Protein AF-A0A9X2IQA3-F1 (afdb_monomer_lite)

Sequence (54 aa):
MCCKELLLNSYRVSRENFSVFQPILRDQSDVKAFRGAAQKGGDIIFTYEPGWTA

InterPro domains:
  IPR059881 YkzS-like protein [PF27074] (8-47)

Secondary structure (DSSP, 8-state):
---------EEEE-GGGHHHHHHHHHHSTTGGGEEEEE-TTS-EEEEE-TT---

Foldseek 3Di:
DDPPPPPPQKDKDAQVCCVVVVVVLVPDPVSVQWDWDADDRGMTMIGGHPPDDD

pLDDT: mean 86.01, std 15.7, range [37.78, 97.19]

Radius of gyration: 12.87 Å; chains: 1; bounding box: 30×31×34 Å

Structure (mmCIF, N/CA/C/O backbone):
data_AF-A0A9X2IQA3-F1
#
_entry.id   AF-A0A9X2IQA3-F1
#
loop_
_atom_site.g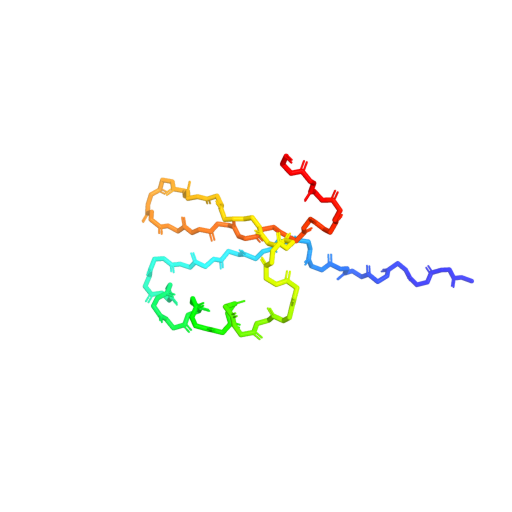roup_PDB
_atom_site.id
_atom_site.type_symbol
_atom_site.label_atom_id
_atom_site.label_alt_id
_atom_site.label_comp_id
_atom_site.label_asym_id
_atom_site.label_entity_id
_atom_site.label_seq_id
_atom_site.pdbx_PDB_ins_code
_atom_site.Cartn_x
_atom_site.Cartn_y
_atom_site.Cartn_z
_atom_site.occupancy
_a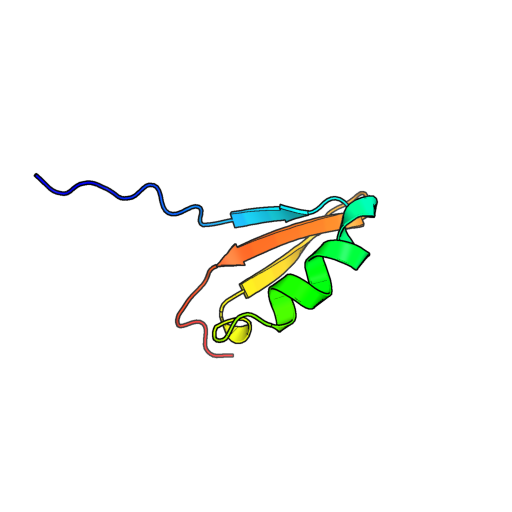tom_site.B_iso_or_equiv
_atom_site.auth_seq_id
_atom_site.auth_comp_id
_atom_site.auth_asym_id
_atom_site.auth_atom_id
_atom_site.pdbx_PDB_model_num
ATOM 1 N N . MET A 1 1 ? 10.455 22.673 -22.733 1.00 37.78 1 MET A N 1
ATOM 2 C CA . MET A 1 1 ? 9.541 22.805 -21.580 1.00 37.78 1 MET A CA 1
ATOM 3 C C . MET A 1 1 ? 9.386 21.417 -20.986 1.00 37.78 1 MET A C 1
ATOM 5 O O . MET A 1 1 ? 8.992 20.525 -21.720 1.00 37.78 1 MET A O 1
ATOM 9 N N . CYS A 1 2 ? 9.808 21.192 -19.742 1.00 42.62 2 CYS A N 1
ATOM 10 C CA . CYS A 1 2 ? 9.633 19.887 -19.106 1.00 42.62 2 CYS A CA 1
ATOM 11 C C . CYS A 1 2 ? 8.191 19.813 -18.596 1.00 42.62 2 CYS A C 1
ATOM 13 O O . CYS A 1 2 ? 7.830 20.553 -17.680 1.00 42.62 2 CYS A O 1
ATOM 15 N N . CYS A 1 3 ? 7.358 18.984 -19.226 1.00 51.66 3 CYS A N 1
ATOM 16 C CA . CYS A 1 3 ? 6.085 18.572 -18.652 1.00 51.66 3 CYS A CA 1
ATOM 17 C C . CYS A 1 3 ? 6.424 17.815 -17.369 1.00 51.66 3 CYS A C 1
ATOM 19 O O . CYS A 1 3 ? 6.907 16.688 -17.415 1.00 51.66 3 CYS A O 1
ATOM 21 N N . LYS A 1 4 ? 6.261 18.471 -16.220 1.00 52.31 4 LYS A N 1
ATOM 22 C CA . LYS A 1 4 ? 6.363 17.810 -14.924 1.00 52.31 4 LYS A CA 1
ATOM 23 C C . LYS A 1 4 ? 5.126 16.922 -14.826 1.00 52.31 4 LYS A C 1
ATOM 25 O O . LYS A 1 4 ? 4.070 17.391 -14.414 1.00 52.31 4 LYS A O 1
ATOM 30 N N . GLU A 1 5 ? 5.239 15.698 -15.337 1.00 55.75 5 GLU A N 1
ATOM 31 C CA . GLU A 1 5 ? 4.243 14.642 -15.174 1.00 55.75 5 GLU A CA 1
ATOM 32 C C . GLU A 1 5 ? 3.855 14.635 -13.691 1.00 55.75 5 GLU A C 1
ATOM 34 O O . GLU A 1 5 ? 4.719 14.492 -12.819 1.00 55.75 5 GLU A O 1
ATOM 39 N N . LEU A 1 6 ? 2.584 14.899 -13.386 1.00 53.72 6 LEU A N 1
ATOM 40 C CA . LEU A 1 6 ? 2.066 14.818 -12.024 1.00 53.72 6 LEU A CA 1
ATOM 41 C C . LEU A 1 6 ? 1.968 13.332 -11.672 1.00 53.72 6 LEU A C 1
ATOM 43 O O . LEU A 1 6 ? 0.892 12.743 -11.700 1.00 53.72 6 LEU A O 1
ATOM 47 N N . LEU A 1 7 ? 3.118 12.712 -11.403 1.00 61.56 7 LEU A N 1
ATOM 48 C CA . LEU A 1 7 ? 3.197 11.340 -10.934 1.00 61.56 7 LEU A CA 1
ATOM 49 C C . LEU A 1 7 ? 2.491 11.282 -9.581 1.00 61.56 7 LEU A C 1
ATOM 51 O O . LEU A 1 7 ? 2.878 11.948 -8.616 1.00 61.56 7 LEU A O 1
ATOM 55 N N . LEU A 1 8 ? 1.401 10.521 -9.536 1.00 70.25 8 LEU A N 1
ATOM 56 C CA . LEU A 1 8 ? 0.712 10.213 -8.298 1.00 70.25 8 LEU A CA 1
ATOM 57 C C . LEU A 1 8 ? 1.652 9.351 -7.447 1.00 70.25 8 LEU A C 1
ATOM 59 O O . LEU A 1 8 ? 1.721 8.138 -7.616 1.00 70.25 8 LEU A O 1
ATOM 63 N N . ASN A 1 9 ? 2.400 9.986 -6.547 1.00 83.44 9 ASN A N 1
ATOM 64 C CA . ASN A 1 9 ? 3.379 9.282 -5.718 1.00 83.44 9 ASN A CA 1
ATOM 65 C C . ASN A 1 9 ? 2.724 8.422 -4.634 1.00 83.44 9 ASN A C 1
ATOM 67 O O . ASN A 1 9 ? 3.364 7.509 -4.117 1.00 83.44 9 ASN A O 1
ATOM 71 N N . SER A 1 10 ? 1.473 8.707 -4.263 1.00 89.38 10 SER A N 1
ATOM 72 C CA . SER A 1 10 ? 0.762 7.927 -3.259 1.00 89.38 10 SER A CA 1
ATOM 73 C C . SER A 1 10 ? -0.740 7.840 -3.502 1.00 89.38 10 SER A C 1
ATOM 75 O O . SER A 1 10 ? -1.364 8.739 -4.065 1.00 89.38 10 SER A O 1
ATOM 77 N N . TYR A 1 11 ? -1.326 6.736 -3.049 1.00 92.44 11 TYR A N 1
ATOM 78 C CA . TYR A 1 11 ? -2.747 6.446 -3.157 1.00 92.44 11 TYR A CA 1
ATOM 79 C C . TYR A 1 11 ? -3.286 5.910 -1.830 1.00 92.44 11 TYR A C 1
ATOM 81 O O . TYR A 1 11 ? -2.695 5.021 -1.215 1.00 92.44 11 TYR A O 1
ATOM 89 N N . ARG A 1 12 ? -4.419 6.452 -1.374 1.00 94.94 12 ARG A N 1
ATOM 90 C CA . ARG A 1 12 ? -5.097 6.003 -0.153 1.00 94.94 12 ARG A CA 1
ATOM 91 C C . ARG A 1 12 ? -6.160 4.973 -0.504 1.00 94.94 12 ARG A C 1
ATOM 93 O O . ARG A 1 12 ? -7.070 5.254 -1.275 1.00 94.94 12 ARG A O 1
ATOM 100 N N . VAL A 1 13 ? -6.078 3.818 0.139 1.00 96.25 13 VAL A N 1
ATOM 101 C CA . VAL A 1 13 ? -7.046 2.728 0.039 1.00 96.25 13 VAL A CA 1
ATOM 102 C C . VAL A 1 13 ? -7.812 2.671 1.348 1.00 96.25 13 VAL A C 1
ATOM 104 O O . VAL A 1 13 ? -7.211 2.540 2.417 1.00 96.25 13 VAL A O 1
ATOM 107 N N . SER A 1 14 ? -9.135 2.798 1.272 1.00 97.12 14 SER A N 1
ATOM 108 C CA . SER A 1 14 ? -9.978 2.634 2.452 1.00 97.12 14 SER A CA 1
ATOM 109 C C . SER A 1 14 ? -9.969 1.183 2.923 1.00 97.12 14 SER A C 1
ATOM 111 O O . SER A 1 14 ? -9.810 0.258 2.120 1.00 97.12 14 SER A O 1
ATOM 113 N N . ARG A 1 15 ? -10.198 0.970 4.222 1.00 95.56 15 ARG A N 1
ATOM 114 C CA . ARG A 1 15 ? -10.317 -0.379 4.801 1.00 95.56 15 ARG A CA 1
ATOM 115 C C . ARG A 1 15 ? -11.274 -1.285 4.015 1.00 95.56 15 ARG A C 1
ATOM 117 O O . ARG A 1 15 ? -10.980 -2.456 3.797 1.00 95.56 15 ARG A O 1
ATOM 124 N N . GLU A 1 16 ? -12.415 -0.741 3.606 1.00 97.19 16 GLU A N 1
ATOM 125 C CA . GLU A 1 16 ? -13.489 -1.462 2.909 1.00 97.19 16 GLU A CA 1
ATOM 126 C C . GLU A 1 16 ? -13.062 -1.940 1.517 1.00 97.19 16 GLU A C 1
ATOM 128 O O . GLU A 1 16 ? -13.450 -3.021 1.079 1.00 97.19 16 GLU A O 1
ATOM 133 N N . ASN A 1 17 ? -12.200 -1.170 0.850 1.00 96.81 17 ASN A N 1
ATOM 134 C CA . ASN A 1 17 ? -11.737 -1.458 -0.504 1.00 96.81 17 ASN A CA 1
ATOM 135 C C . ASN A 1 17 ? -10.441 -2.273 -0.536 1.00 96.81 17 ASN A C 1
ATOM 137 O O . ASN A 1 17 ? -10.016 -2.707 -1.609 1.00 96.81 17 ASN A O 1
ATOM 141 N N . PHE A 1 18 ? -9.809 -2.514 0.618 1.00 94.38 18 PHE A N 1
ATOM 142 C CA . PHE A 1 18 ? -8.526 -3.210 0.688 1.00 94.38 18 PHE A CA 1
ATOM 143 C C . PHE A 1 18 ? -8.571 -4.595 0.032 1.00 94.38 18 PHE A C 1
ATOM 145 O O . PHE A 1 18 ? -7.689 -4.921 -0.760 1.00 94.38 18 PHE A O 1
ATOM 152 N N . SER A 1 19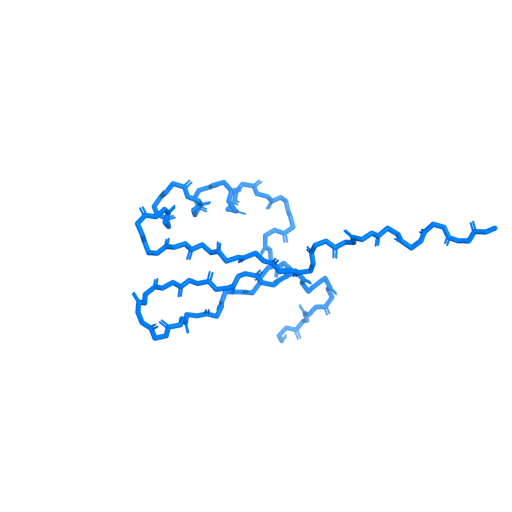 ? -9.624 -5.375 0.294 1.00 95.38 19 SER A N 1
ATOM 153 C CA . SER A 1 19 ? -9.773 -6.732 -0.250 1.00 95.38 19 SER A CA 1
ATOM 154 C C . SER A 1 19 ? -9.852 -6.766 -1.779 1.00 95.38 19 SER A C 1
ATOM 156 O O . SER A 1 19 ? -9.436 -7.748 -2.387 1.00 95.38 19 SER A O 1
ATOM 158 N N . VAL A 1 20 ? -10.364 -5.701 -2.403 1.00 96.06 20 VAL A N 1
ATOM 159 C CA . VAL A 1 20 ? -10.441 -5.575 -3.867 1.00 96.06 20 VAL A CA 1
ATOM 160 C C . VAL A 1 20 ? -9.127 -5.038 -4.435 1.00 96.06 20 VAL A C 1
ATOM 162 O O . VAL A 1 20 ? -8.674 -5.477 -5.487 1.00 96.06 20 VAL A O 1
ATOM 165 N N . PHE A 1 21 ? -8.487 -4.111 -3.725 1.00 94.75 21 PHE A N 1
ATOM 166 C CA . PHE A 1 21 ? -7.266 -3.451 -4.176 1.00 94.75 21 PHE A CA 1
ATOM 167 C C . PHE A 1 21 ? -6.020 -4.342 -4.083 1.00 94.75 21 PHE A C 1
ATOM 169 O O . PHE A 1 21 ? -5.187 -4.352 -4.988 1.00 94.75 21 PHE A O 1
ATOM 176 N N . GLN A 1 22 ? -5.879 -5.109 -2.999 1.00 94.44 22 GLN A N 1
ATOM 177 C CA . GLN A 1 22 ? -4.702 -5.937 -2.734 1.00 94.44 22 GLN A CA 1
ATOM 178 C C . GLN A 1 22 ? -4.306 -6.882 -3.891 1.00 94.44 22 GLN A C 1
ATOM 180 O O . GLN A 1 22 ? -3.112 -6.930 -4.198 1.00 94.44 22 GLN A O 1
ATOM 185 N N . PRO A 1 23 ? -5.216 -7.649 -4.530 1.00 96.88 23 PRO A N 1
ATOM 186 C CA . PRO A 1 23 ? -4.829 -8.517 -5.643 1.00 96.88 23 PRO A CA 1
ATOM 187 C C . PRO A 1 23 ? -4.323 -7.723 -6.853 1.00 96.88 23 PRO A C 1
ATOM 189 O O . PRO A 1 23 ? -3.340 -8.131 -7.460 1.00 96.88 23 PRO A O 1
ATOM 192 N N . ILE A 1 24 ? -4.920 -6.564 -7.146 1.00 95.31 24 ILE A N 1
ATOM 193 C CA . ILE A 1 24 ? -4.512 -5.694 -8.261 1.00 95.31 24 ILE A CA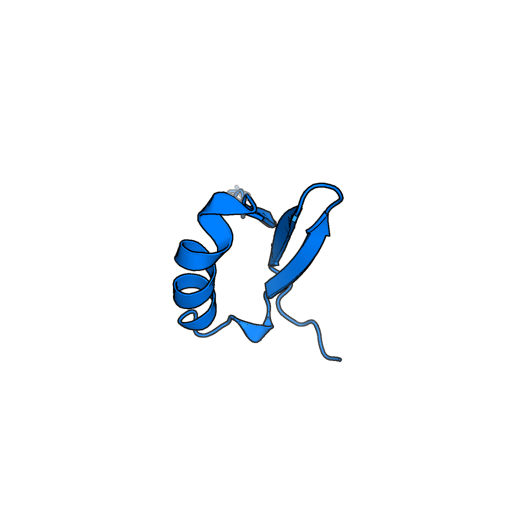 1
ATOM 194 C C . ILE A 1 24 ? -3.104 -5.141 -8.023 1.00 95.31 24 ILE A C 1
ATOM 196 O O . ILE A 1 24 ? -2.280 -5.131 -8.935 1.00 95.31 24 ILE A O 1
ATOM 200 N N . LEU A 1 25 ? -2.809 -4.718 -6.788 1.00 93.50 25 LEU A N 1
ATOM 201 C CA . LEU A 1 25 ? -1.471 -4.270 -6.403 1.00 93.50 25 LEU A CA 1
ATOM 202 C C . LEU A 1 25 ? -0.439 -5.401 -6.529 1.00 93.50 25 LEU A C 1
ATOM 204 O O . LEU A 1 25 ? 0.681 -5.166 -6.965 1.00 93.50 25 LEU A O 1
ATOM 208 N N . ARG A 1 26 ? -0.806 -6.627 -6.136 1.00 93.69 26 ARG A N 1
ATOM 209 C CA . ARG A 1 26 ? 0.079 -7.801 -6.200 1.00 93.69 26 ARG A CA 1
ATOM 210 C C . ARG A 1 26 ? 0.405 -8.253 -7.617 1.00 93.69 26 ARG A C 1
ATOM 212 O O . ARG A 1 26 ? 1.457 -8.855 -7.802 1.00 93.69 26 ARG A O 1
ATOM 219 N N . ASP A 1 27 ? -0.480 -7.978 -8.565 1.00 96.56 27 ASP A N 1
ATOM 220 C CA . ASP A 1 27 ? -0.290 -8.305 -9.978 1.00 96.56 27 ASP A CA 1
ATOM 221 C C . ASP A 1 27 ? 0.657 -7.320 -10.691 1.00 96.56 27 ASP A C 1
ATOM 223 O O . ASP A 1 27 ? 1.178 -7.615 -11.764 1.00 96.56 27 ASP A O 1
ATOM 227 N N . GLN A 1 28 ? 0.945 -6.161 -10.082 1.00 91.88 28 GLN A N 1
ATOM 228 C CA . GLN A 1 28 ? 1.898 -5.201 -10.640 1.00 91.88 28 GLN A CA 1
ATOM 229 C C . GLN A 1 28 ? 3.321 -5.775 -10.649 1.00 91.88 28 GLN A C 1
ATOM 231 O O . GLN A 1 28 ? 3.844 -6.224 -9.624 1.00 91.88 28 GLN A O 1
ATOM 236 N N . SER A 1 29 ? 3.995 -5.698 -11.799 1.00 93.62 29 SER A N 1
ATOM 237 C CA . SER A 1 29 ? 5.367 -6.204 -11.969 1.00 93.62 29 SER A CA 1
ATOM 238 C C . SER A 1 29 ? 6.383 -5.543 -11.032 1.00 93.62 29 SER A C 1
ATOM 240 O O . SER A 1 29 ? 7.398 -6.136 -10.671 1.00 93.62 29 SER A O 1
ATOM 242 N N . ASP A 1 30 ? 6.102 -4.311 -10.624 1.00 91.88 30 ASP A N 1
ATOM 243 C CA . ASP A 1 30 ? 6.901 -3.461 -9.752 1.00 91.88 30 ASP A CA 1
ATOM 244 C C . ASP A 1 30 ? 6.316 -3.359 -8.334 1.00 91.88 30 ASP A C 1
ATOM 246 O O . ASP A 1 30 ? 6.714 -2.481 -7.574 1.00 91.88 30 ASP A O 1
ATOM 250 N N . VAL A 1 31 ? 5.443 -4.288 -7.912 1.00 91.94 31 VAL A N 1
ATOM 251 C CA . VAL A 1 31 ? 4.829 -4.302 -6.566 1.00 91.94 31 VAL A CA 1
ATOM 252 C C . VAL A 1 31 ? 5.840 -4.101 -5.425 1.00 91.94 31 VAL A C 1
ATOM 254 O O . VAL A 1 31 ? 5.530 -3.502 -4.397 1.00 91.94 31 VAL A O 1
ATOM 257 N N . LYS A 1 32 ? 7.087 -4.556 -5.606 1.00 91.56 32 LYS A N 1
ATOM 258 C CA . LYS A 1 32 ? 8.181 -4.400 -4.633 1.00 91.56 32 LYS A CA 1
ATOM 259 C C . LYS A 1 32 ? 8.578 -2.943 -4.371 1.00 91.56 32 LYS A C 1
ATOM 261 O O . LYS A 1 32 ? 9.185 -2.688 -3.329 1.00 91.56 32 LYS A O 1
ATOM 266 N N . ALA A 1 33 ? 8.261 -2.025 -5.282 1.00 92.00 33 ALA A N 1
ATOM 267 C CA . ALA A 1 33 ? 8.469 -0.588 -5.142 1.00 92.00 33 ALA A CA 1
ATOM 268 C C . ALA A 1 33 ? 7.348 0.098 -4.342 1.00 92.00 33 ALA A C 1
ATOM 270 O O . ALA A 1 33 ? 7.519 1.237 -3.922 1.00 92.00 33 ALA A O 1
ATOM 271 N N . PHE A 1 34 ? 6.218 -0.569 -4.084 1.00 92.12 34 PHE A N 1
ATOM 272 C CA . PHE A 1 34 ? 5.132 0.009 -3.294 1.00 92.12 34 PHE A CA 1
ATOM 273 C C . PHE A 1 34 ? 5.323 -0.223 -1.790 1.00 92.12 34 PHE A C 1
ATOM 275 O O . PHE A 1 34 ? 5.699 -1.308 -1.334 1.00 92.12 34 PHE A O 1
ATOM 282 N N . ARG A 1 35 ? 5.005 0.801 -0.993 1.00 91.94 35 ARG A N 1
ATOM 283 C CA . ARG A 1 35 ? 5.063 0.786 0.475 1.00 91.94 35 ARG A CA 1
ATOM 284 C C . ARG A 1 35 ? 3.707 1.135 1.060 1.00 91.94 35 ARG A C 1
ATOM 286 O O . ARG A 1 35 ? 3.197 2.220 0.812 1.00 91.94 35 ARG A O 1
ATOM 293 N N . GLY A 1 36 ? 3.128 0.220 1.834 1.00 93.25 36 GLY A N 1
ATOM 294 C CA . GLY A 1 36 ? 1.860 0.439 2.529 1.00 93.25 36 GLY A CA 1
ATOM 295 C C . GLY A 1 36 ? 2.076 0.928 3.960 1.00 93.25 36 GLY A C 1
ATOM 296 O O . GLY A 1 36 ? 2.670 0.217 4.766 1.00 93.25 36 GLY A O 1
ATOM 297 N N . ALA A 1 37 ? 1.549 2.105 4.291 1.00 95.38 37 ALA A N 1
ATOM 298 C CA . ALA A 1 37 ? 1.506 2.645 5.646 1.00 95.38 37 ALA A CA 1
ATOM 299 C C . ALA A 1 37 ? 0.071 2.591 6.189 1.00 95.38 37 ALA A C 1
ATOM 301 O O . ALA A 1 37 ? -0.790 3.379 5.778 1.00 95.38 37 ALA A O 1
ATOM 302 N N . ALA A 1 38 ? -0.188 1.662 7.113 1.00 95.94 38 ALA A N 1
ATOM 303 C CA . ALA A 1 38 ? -1.481 1.543 7.780 1.00 95.94 38 ALA A CA 1
ATOM 304 C C . ALA A 1 38 ? -1.763 2.777 8.651 1.00 95.94 38 ALA A C 1
ATOM 306 O O . ALA A 1 38 ? -0.910 3.235 9.408 1.00 95.94 38 ALA A O 1
ATOM 307 N N . GLN A 1 39 ? -2.974 3.308 8.538 1.00 96.19 39 GLN A N 1
ATOM 308 C CA . GLN A 1 39 ? -3.432 4.506 9.226 1.00 96.19 39 GLN A CA 1
ATOM 309 C C . GLN A 1 39 ? -4.389 4.157 10.366 1.00 96.19 39 GLN A C 1
ATOM 311 O O . GLN A 1 39 ? -5.055 3.115 10.380 1.00 96.19 39 GLN A O 1
ATOM 316 N N . LYS A 1 40 ? -4.523 5.087 11.316 1.00 92.38 40 LYS A N 1
ATOM 317 C CA . LYS A 1 40 ? -5.548 5.009 12.360 1.00 92.38 40 LYS A CA 1
ATOM 318 C C . LYS A 1 40 ? -6.935 5.047 11.701 1.00 92.38 40 LYS A C 1
ATOM 320 O O . LYS A 1 40 ? -7.279 6.030 11.057 1.00 92.38 40 LYS A O 1
ATOM 325 N N . GLY A 1 41 ? -7.709 3.972 11.854 1.00 90.00 41 GLY A N 1
ATOM 326 C CA . GLY A 1 41 ? -9.000 3.778 11.173 1.00 90.00 41 GLY A CA 1
ATOM 327 C C . GLY A 1 41 ? -9.016 2.615 10.174 1.00 90.00 41 GLY A C 1
ATOM 328 O O . GLY A 1 41 ? -10.091 2.182 9.771 1.00 90.00 41 GLY A O 1
ATOM 329 N N . GLY A 1 42 ? -7.851 2.042 9.850 1.00 92.56 42 GLY A N 1
ATOM 330 C CA . GLY A 1 42 ? -7.734 0.842 9.012 1.00 92.56 42 GLY A CA 1
ATOM 331 C C . GLY A 1 42 ? -7.506 1.116 7.526 1.00 92.56 42 GLY A C 1
ATOM 332 O O . GLY A 1 42 ? -7.379 0.170 6.755 1.00 92.56 42 GLY A O 1
ATOM 333 N N . ASP A 1 43 ? -7.424 2.384 7.133 1.00 96.69 43 ASP A N 1
ATOM 334 C CA . ASP A 1 43 ? -6.995 2.771 5.791 1.00 96.69 43 ASP A CA 1
ATOM 335 C C . ASP A 1 43 ? -5.497 2.534 5.605 1.00 96.69 43 ASP A C 1
ATOM 337 O O . ASP A 1 43 ? -4.734 2.488 6.571 1.00 96.69 43 ASP A O 1
ATOM 341 N N . ILE A 1 44 ? -5.057 2.436 4.355 1.00 97.06 44 ILE A N 1
ATOM 342 C CA . ILE A 1 44 ? -3.648 2.253 4.006 1.00 97.06 44 ILE A CA 1
ATOM 343 C C . ILE A 1 44 ? -3.262 3.283 2.952 1.00 97.06 44 ILE A C 1
ATOM 345 O O . ILE A 1 44 ? -3.960 3.453 1.954 1.00 97.06 44 ILE A O 1
ATOM 349 N N . ILE A 1 45 ? -2.143 3.970 3.165 1.00 95.94 45 ILE A N 1
ATOM 350 C CA . ILE A 1 45 ? -1.529 4.828 2.149 1.00 95.94 45 ILE A CA 1
ATOM 351 C C . ILE A 1 45 ? -0.434 4.013 1.470 1.00 95.94 45 ILE A C 1
ATOM 353 O O . ILE A 1 45 ? 0.514 3.598 2.132 1.00 95.94 45 ILE A O 1
ATOM 357 N N . PHE A 1 46 ? -0.580 3.767 0.173 1.00 94.56 46 PHE A N 1
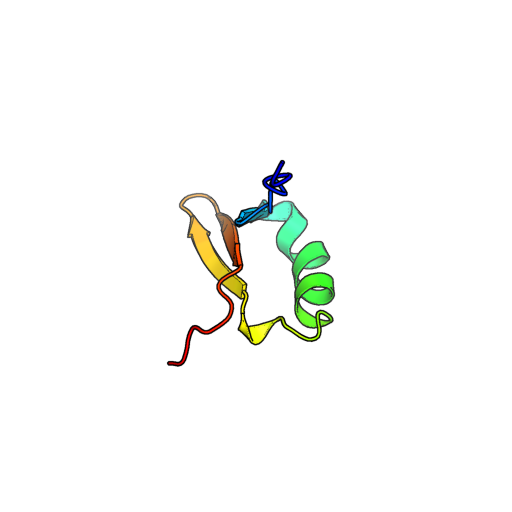ATOM 358 C CA . PHE A 1 46 ? 0.450 3.159 -0.659 1.00 94.56 46 PHE A CA 1
ATOM 359 C C . PHE A 1 46 ? 1.273 4.251 -1.325 1.00 94.56 46 PHE A C 1
ATOM 361 O O . PHE A 1 46 ? 0.709 5.065 -2.047 1.00 94.56 46 PHE A O 1
ATOM 368 N N . THR A 1 47 ? 2.582 4.257 -1.106 1.00 93.56 47 THR A N 1
ATOM 369 C CA . THR A 1 47 ? 3.529 5.160 -1.772 1.00 93.56 47 THR A CA 1
ATOM 370 C C . THR A 1 47 ? 4.374 4.367 -2.760 1.00 93.56 47 THR A C 1
ATOM 372 O O . THR A 1 47 ? 4.810 3.260 -2.438 1.00 93.56 47 THR A O 1
ATOM 375 N N . TYR A 1 48 ? 4.594 4.914 -3.952 1.00 92.19 48 TYR A N 1
ATOM 376 C CA . TYR A 1 48 ? 5.485 4.340 -4.955 1.00 92.19 48 TYR A CA 1
ATOM 377 C C . TYR A 1 48 ? 6.911 4.871 -4.764 1.00 92.19 48 TYR A C 1
ATOM 379 O O . TYR A 1 48 ? 7.169 6.062 -4.933 1.00 92.19 48 TYR A O 1
ATOM 387 N N . GLU A 1 49 ? 7.834 3.983 -4.398 1.00 90.25 49 GLU A N 1
ATOM 388 C CA . GLU A 1 49 ? 9.236 4.285 -4.089 1.00 90.25 49 GLU A CA 1
ATOM 389 C C . GLU A 1 49 ? 10.178 3.326 -4.843 1.00 90.25 49 GLU A C 1
ATOM 391 O O . GLU A 1 49 ? 10.701 2.354 -4.276 1.00 90.25 49 GLU A O 1
ATOM 396 N N . PRO A 1 50 ? 10.406 3.561 -6.147 1.00 87.50 50 PRO A N 1
ATOM 397 C CA . PRO A 1 50 ? 11.343 2.766 -6.927 1.00 87.50 50 PRO A CA 1
ATOM 398 C C . PRO A 1 50 ? 12.774 3.004 -6.430 1.00 87.50 50 PRO A C 1
ATOM 400 O O . PRO A 1 50 ? 13.202 4.141 -6.241 1.00 87.50 50 PRO A O 1
ATOM 403 N N . GLY A 1 51 ? 13.530 1.924 -6.225 1.00 83.31 51 GLY A N 1
ATOM 404 C CA . GLY A 1 51 ? 14.922 1.994 -5.763 1.00 83.31 51 GLY A CA 1
ATOM 405 C C . GLY A 1 51 ? 15.115 1.872 -4.251 1.00 83.31 51 GLY A C 1
ATOM 406 O O . GLY A 1 51 ? 16.253 1.882 -3.792 1.00 83.31 51 GLY A O 1
ATOM 407 N N . TRP A 1 52 ? 14.047 1.693 -3.470 1.00 74.88 52 TRP A N 1
ATOM 408 C CA . TRP A 1 52 ? 14.197 1.294 -2.073 1.00 74.88 52 TRP A CA 1
ATOM 409 C C . TRP A 1 52 ? 14.725 -0.147 -1.989 1.00 74.88 52 TRP A C 1
ATOM 411 O O . TRP A 1 52 ? 14.039 -1.095 -2.382 1.00 74.88 52 TRP A O 1
ATOM 421 N N . THR A 1 53 ? 15.944 -0.305 -1.480 1.00 63.84 53 THR A N 1
ATOM 422 C CA . THR A 1 53 ? 16.583 -1.589 -1.168 1.00 63.84 53 THR A CA 1
ATOM 423 C C . THR A 1 53 ? 16.657 -1.731 0.351 1.00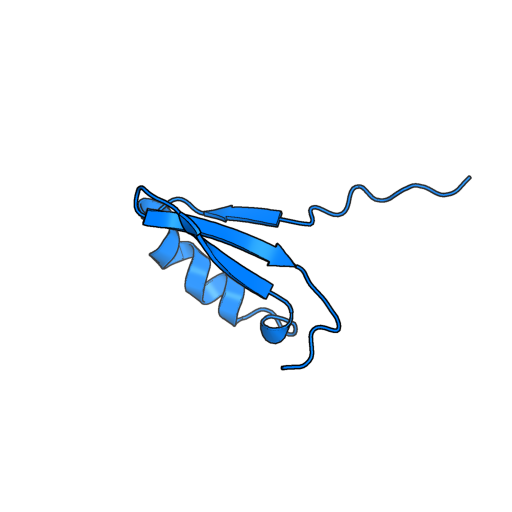 63.84 53 THR A C 1
ATOM 425 O O . THR A 1 53 ? 17.316 -0.912 0.991 1.00 63.84 53 THR A O 1
ATOM 428 N N . ALA A 1 54 ? 15.944 -2.711 0.915 1.00 62.56 54 ALA A N 1
ATOM 429 C CA . ALA A 1 54 ? 16.080 -3.101 2.325 1.00 62.56 54 ALA A CA 1
ATOM 430 C C . ALA A 1 54 ? 17.490 -3.610 2.636 1.00 62.56 54 ALA A C 1
ATOM 432 O O . ALA A 1 54 ? 18.074 -4.254 1.731 1.00 62.56 54 ALA A O 1
#

Organism: NCBI:txid1653776